Protein AF-A0A2K3L419-F1 (afdb_monomer)

InterPro domains:
  IPR000594 THIF-type NAD/FAD binding fold [PF00899] (30-152)
  IPR035985 Ubiquitin-activating enzyme-like [SSF69572] (26-151)
  IPR045886 ThiF/MoeB/HesA family [PTHR43267] (14-151)

Secondary structure (DSSP, 8-state):
-----------GGGHHHHHTTSHHHHHHHHHHHHHH-HHHHHHHHH-EEEEE--SHHHHHHHHHHHHTT-SEEEEE--PBP-GGGTTT-SS--GGGTTSBHHHHHHHHHHHH-TTSEEEEE-S--STTTHHHHHTT--SEEEE----STT---TT--TTT---TTT--------

Sequence (174 aa):
GFEGCTIAGKSDKVVSDDLLKDEIVSEQLTRNIQFFGFESQQKVSASYVVVIGLGGVGSHAATMLLRSGIGKLLLVDFDQVSLSSLNRHAVATRADVGISKAQCLKEHFLSIFPECQIDAKVMLYDSSTEEEILSGHPDFVLDCIDNIDTKDLDHADNSVLRTMADFSVTIPCR

Structure (mmCIF, N/CA/C/O backbone):
data_AF-A0A2K3L419-F1
#
_entry.id   AF-A0A2K3L419-F1
#
loop_
_atom_site.group_PDB
_atom_site.id
_atom_site.type_symbol
_atom_site.label_atom_id
_atom_site.label_alt_id
_atom_site.label_comp_id
_atom_site.label_asym_id
_atom_site.label_entity_id
_atom_site.label_seq_id
_atom_site.pdbx_PDB_ins_code
_atom_site.Cartn_x
_atom_site.Cartn_y
_atom_site.Cartn_z
_atom_site.occupancy
_atom_site.B_iso_or_equiv
_atom_site.auth_seq_id
_atom_site.auth_comp_id
_atom_site.auth_asym_id
_atom_site.auth_atom_id
_atom_site.pdbx_PDB_model_num
ATOM 1 N N . GLY A 1 1 ? -40.184 11.329 -18.307 1.00 34.16 1 GLY A N 1
ATOM 2 C CA . GLY A 1 1 ? -39.721 10.099 -17.646 1.00 34.16 1 GLY A CA 1
ATOM 3 C C . GLY A 1 1 ? -38.215 10.119 -17.647 1.00 34.16 1 GLY A C 1
ATOM 4 O O . GLY A 1 1 ? -37.663 10.455 -18.686 1.00 34.16 1 GLY A O 1
ATOM 5 N N . PHE A 1 2 ? -37.626 9.783 -16.499 1.00 28.66 2 PHE A N 1
ATOM 6 C CA . PHE A 1 2 ? -36.215 9.908 -16.101 1.00 28.66 2 PHE A CA 1
ATOM 7 C C . PHE A 1 2 ? -35.838 11.261 -15.494 1.00 28.66 2 PHE A C 1
ATOM 9 O O . PHE A 1 2 ? -35.219 12.124 -16.108 1.00 28.66 2 PHE A O 1
ATOM 16 N N . GLU A 1 3 ? -36.273 11.400 -14.240 1.00 28.47 3 GLU A N 1
ATOM 17 C CA . GLU A 1 3 ? -35.651 12.252 -13.232 1.00 28.47 3 GLU A CA 1
ATOM 18 C C . GLU A 1 3 ? -34.230 11.758 -12.938 1.00 28.47 3 GLU A C 1
ATOM 20 O O . GLU A 1 3 ? -33.955 10.555 -12.931 1.00 28.47 3 GLU A O 1
ATOM 25 N N . GLY A 1 4 ? -33.331 12.716 -12.730 1.00 33.66 4 GLY A N 1
ATOM 26 C CA . GLY A 1 4 ? -31.932 12.478 -12.427 1.00 33.66 4 GLY A CA 1
ATOM 27 C C . GLY A 1 4 ? -31.710 11.880 -11.040 1.00 33.66 4 GLY A C 1
ATOM 28 O O . GLY A 1 4 ? -32.438 12.149 -10.088 1.00 33.66 4 GLY A O 1
ATOM 29 N N . CYS A 1 5 ? -30.629 11.117 -10.925 1.00 27.27 5 CYS A N 1
ATOM 30 C CA . CYS A 1 5 ? -30.011 10.796 -9.650 1.00 27.27 5 CYS A CA 1
ATOM 31 C C . CYS A 1 5 ? -28.536 11.188 -9.746 1.00 27.27 5 CYS A C 1
ATOM 33 O O . CYS A 1 5 ? -27.680 10.405 -10.148 1.00 27.27 5 CYS A O 1
ATOM 35 N N . THR A 1 6 ? -28.257 12.452 -9.437 1.00 29.28 6 THR A N 1
ATOM 36 C CA . THR A 1 6 ? -26.902 12.915 -9.151 1.00 29.28 6 THR A CA 1
ATOM 37 C C . THR A 1 6 ? -26.571 12.417 -7.749 1.00 29.28 6 THR A C 1
ATOM 39 O O . THR A 1 6 ? -27.102 12.937 -6.767 1.00 29.28 6 THR A O 1
ATOM 42 N N . ILE A 1 7 ? -25.741 11.381 -7.639 1.00 34.81 7 ILE A N 1
ATOM 43 C CA . ILE A 1 7 ? -25.208 10.957 -6.343 1.00 34.81 7 ILE A CA 1
ATOM 44 C C . ILE A 1 7 ? -24.170 12.003 -5.937 1.00 34.81 7 ILE A C 1
ATOM 46 O O . ILE A 1 7 ? -23.048 12.026 -6.435 1.00 34.81 7 ILE A O 1
ATOM 50 N N . ALA A 1 8 ? -24.598 12.923 -5.076 1.00 32.53 8 ALA A N 1
ATOM 51 C CA . ALA A 1 8 ? -23.731 13.874 -4.406 1.00 32.53 8 ALA A CA 1
ATOM 52 C C . ALA A 1 8 ? -22.721 13.116 -3.529 1.00 32.53 8 ALA A C 1
ATOM 54 O O . ALA A 1 8 ? -23.108 12.250 -2.740 1.00 32.53 8 ALA A O 1
ATOM 55 N N . GLY A 1 9 ? -21.438 13.460 -3.674 1.00 32.78 9 GLY A N 1
ATOM 56 C CA . GLY A 1 9 ? -20.345 12.945 -2.856 1.00 32.78 9 GLY A CA 1
ATOM 57 C C . GLY A 1 9 ? -20.627 13.161 -1.371 1.00 32.78 9 GLY A C 1
ATOM 58 O O . GLY A 1 9 ? -20.722 14.294 -0.898 1.00 32.78 9 GLY A O 1
ATOM 59 N N . LYS A 1 10 ? -20.793 12.057 -0.642 1.00 31.45 10 LYS A N 1
ATOM 60 C CA . LYS A 1 10 ? -20.814 12.047 0.820 1.00 31.45 10 LYS A CA 1
ATOM 61 C C . LYS A 1 10 ? -19.371 12.041 1.309 1.00 31.45 10 LYS A C 1
ATOM 63 O O . LYS A 1 10 ? -18.569 11.253 0.835 1.00 31.45 10 LYS A O 1
ATOM 68 N N . SER A 1 11 ? -19.064 12.932 2.244 1.00 35.78 11 SER A N 1
ATOM 69 C CA . SER A 1 11 ? -17.729 13.131 2.801 1.00 35.78 11 SER A CA 1
ATOM 70 C C . SER A 1 11 ? -17.166 11.862 3.453 1.00 35.78 11 SER A C 1
ATOM 72 O O . SER A 1 11 ? -17.754 11.358 4.412 1.00 35.78 11 SER A O 1
ATOM 74 N N . ASP A 1 12 ? -15.983 11.440 3.008 1.00 47.72 12 ASP A N 1
ATOM 75 C CA . ASP A 1 12 ? -15.235 10.232 3.409 1.00 47.72 12 ASP A CA 1
ATOM 76 C C . ASP A 1 12 ? -14.832 10.147 4.900 1.00 47.72 12 ASP A C 1
ATOM 78 O O . ASP A 1 12 ? -14.248 9.164 5.345 1.00 47.72 12 ASP A O 1
ATOM 82 N N . LYS A 1 13 ? -15.156 11.151 5.723 1.00 42.94 13 LYS A N 1
ATOM 83 C CA . LYS A 1 13 ? -14.697 11.242 7.122 1.00 42.94 13 LYS A CA 1
ATOM 84 C C . LYS A 1 13 ? -15.524 10.457 8.147 1.00 42.94 13 LYS A C 1
ATOM 86 O O . LYS A 1 13 ? -15.106 10.366 9.294 1.00 42.94 13 LYS A O 1
ATOM 91 N N . VAL A 1 14 ? -16.682 9.910 7.773 1.00 43.03 14 VAL A N 1
ATOM 92 C CA . VAL A 1 14 ? -17.573 9.191 8.715 1.00 43.03 14 VAL A CA 1
ATOM 93 C C . VAL A 1 14 ? -17.193 7.708 8.859 1.00 43.03 14 VAL A C 1
ATOM 95 O O . VAL A 1 14 ? -17.599 7.059 9.814 1.00 43.03 14 VAL A O 1
ATOM 98 N N . VAL A 1 15 ? -16.366 7.175 7.956 1.00 54.81 15 VAL A N 1
ATOM 99 C CA . VAL A 1 15 ? -16.056 5.736 7.883 1.00 54.81 15 VAL A CA 1
ATOM 100 C C . VAL A 1 15 ? -15.142 5.256 9.027 1.00 54.81 15 VAL A C 1
ATOM 102 O O . VAL A 1 15 ? -15.208 4.092 9.410 1.00 54.81 15 VAL A O 1
ATOM 105 N N . SER A 1 16 ? -14.319 6.127 9.625 1.00 61.41 16 SER A N 1
ATOM 106 C CA . SER A 1 16 ? -13.246 5.698 10.539 1.00 61.41 16 SER A CA 1
ATOM 107 C C . SER A 1 16 ? -13.700 5.296 11.948 1.00 61.41 16 SER A C 1
ATOM 109 O O . SER A 1 16 ? -13.082 4.416 12.545 1.00 61.41 16 SER A O 1
ATOM 111 N N . ASP A 1 17 ? -14.754 5.911 12.498 1.00 63.03 17 ASP A N 1
ATOM 112 C CA . ASP A 1 17 ? -15.193 5.617 13.874 1.00 63.03 17 ASP A CA 1
ATOM 113 C C . ASP A 1 17 ? -15.986 4.308 13.971 1.00 63.03 17 ASP A C 1
ATOM 115 O O . ASP A 1 17 ? -15.852 3.569 14.943 1.00 63.03 17 ASP A O 1
ATOM 119 N N . ASP A 1 18 ? -16.781 3.987 12.950 1.00 78.94 18 ASP A N 1
ATOM 120 C CA . ASP A 1 18 ? -17.514 2.719 12.907 1.00 78.94 18 ASP A CA 1
ATOM 121 C C . ASP A 1 18 ? -16.593 1.537 12.574 1.00 78.94 18 ASP A C 1
ATOM 123 O O . ASP A 1 18 ? -16.818 0.436 13.071 1.00 78.94 18 ASP A O 1
ATOM 127 N N . LEU A 1 19 ? -15.506 1.769 11.828 1.00 86.31 19 LEU A N 1
ATOM 128 C CA . LEU A 1 19 ? -14.533 0.733 11.479 1.00 86.31 19 LEU A CA 1
ATOM 129 C C . LEU A 1 19 ? -13.816 0.149 12.707 1.00 86.31 19 LEU A C 1
ATOM 131 O O . LEU A 1 19 ? -13.713 -1.064 12.840 1.00 86.31 19 LEU A O 1
ATOM 135 N N . LEU A 1 20 ? -13.337 0.988 13.632 1.00 87.88 20 LEU A N 1
ATOM 136 C CA . LEU A 1 20 ? -12.604 0.509 14.818 1.00 87.88 20 LEU A CA 1
ATOM 137 C C . LEU A 1 20 ? -13.504 -0.128 15.889 1.00 87.88 20 LEU A C 1
ATOM 139 O O . LEU A 1 20 ? -12.995 -0.684 16.867 1.00 87.88 20 LEU A O 1
ATOM 143 N N . LYS A 1 21 ? -14.828 -0.029 15.721 1.00 88.06 21 LYS A N 1
ATOM 144 C CA . LYS A 1 21 ? -15.822 -0.716 16.554 1.00 88.06 21 LYS A CA 1
ATOM 145 C C . LYS A 1 21 ? -16.158 -2.112 16.031 1.00 88.06 21 LYS A C 1
ATOM 147 O O . LYS A 1 21 ? -16.774 -2.872 16.773 1.00 88.06 21 LYS A O 1
ATOM 152 N N . ASP A 1 22 ? -15.773 -2.449 14.799 1.00 94.44 22 ASP A N 1
ATOM 153 C CA . ASP A 1 22 ? -15.875 -3.817 14.297 1.00 94.44 22 ASP A CA 1
ATOM 154 C C . ASP A 1 22 ? -14.981 -4.751 15.127 1.00 94.44 22 ASP A C 1
ATOM 156 O O . ASP A 1 22 ? -13.817 -4.444 15.387 1.00 94.44 22 ASP A O 1
ATOM 160 N N . GLU A 1 23 ? -15.526 -5.888 15.565 1.00 94.50 23 GLU A N 1
ATOM 161 C CA . GLU A 1 23 ? -14.830 -6.799 16.481 1.00 94.50 23 GLU A CA 1
ATOM 162 C C . GLU A 1 23 ? -13.554 -7.389 15.864 1.00 94.50 23 GLU A C 1
ATOM 164 O O . GLU A 1 23 ? -12.545 -7.525 16.558 1.00 94.50 23 GLU A O 1
ATOM 169 N N . ILE A 1 24 ? -13.568 -7.706 14.564 1.00 95.75 24 ILE A N 1
ATOM 170 C CA . ILE A 1 24 ? -12.424 -8.312 13.873 1.00 95.75 24 ILE A CA 1
ATOM 171 C C . ILE A 1 24 ? -11.322 -7.270 13.706 1.00 95.75 24 ILE A C 1
ATOM 173 O O . ILE A 1 24 ? -10.168 -7.528 14.057 1.00 95.75 24 ILE A O 1
ATOM 177 N N . VAL A 1 25 ? -11.676 -6.080 13.218 1.00 95.94 25 VAL A N 1
ATOM 178 C CA . VAL A 1 25 ? -10.715 -4.989 13.009 1.00 95.94 25 VAL A CA 1
ATOM 179 C C . VAL A 1 25 ? -10.112 -4.5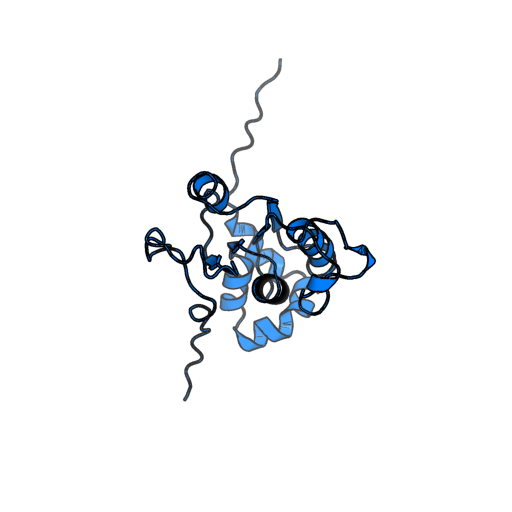31 14.336 1.00 95.94 25 VAL A C 1
ATOM 181 O O . VAL A 1 25 ? -8.897 -4.336 14.435 1.00 95.94 25 VAL A O 1
ATOM 184 N N . SER A 1 26 ? -10.943 -4.390 15.373 1.00 93.81 26 SER A N 1
ATOM 185 C CA . SER A 1 26 ? -10.498 -3.980 16.705 1.00 93.81 26 SER A CA 1
ATOM 186 C C . SER A 1 26 ? -9.509 -4.986 17.299 1.00 93.81 26 SER A C 1
ATOM 188 O O . SER A 1 26 ? -8.441 -4.592 17.777 1.00 93.81 26 SER A O 1
ATOM 190 N N . GLU A 1 27 ? -9.789 -6.290 17.193 1.00 97.25 27 GLU A N 1
ATOM 191 C CA . GLU A 1 27 ? -8.867 -7.340 17.642 1.00 97.25 27 GLU A CA 1
ATOM 192 C C . GLU A 1 27 ? -7.560 -7.323 16.828 1.00 97.25 27 GLU A C 1
ATOM 194 O O . GLU A 1 27 ? -6.467 -7.286 17.401 1.00 97.25 27 GLU A O 1
ATOM 199 N N . GLN A 1 28 ? -7.644 -7.251 15.492 1.00 97.38 28 GLN A N 1
ATOM 200 C CA . GLN A 1 28 ? -6.474 -7.209 14.606 1.00 97.38 28 GLN A CA 1
ATOM 201 C C . GLN A 1 28 ? -5.537 -6.030 14.922 1.00 97.38 28 GLN A C 1
ATOM 203 O O . GLN A 1 28 ? -4.312 -6.183 14.873 1.00 97.38 28 GLN A O 1
ATOM 208 N N . LEU A 1 29 ? -6.089 -4.865 15.278 1.00 96.38 29 LEU A N 1
ATOM 209 C CA . LEU A 1 29 ? -5.336 -3.639 15.563 1.00 96.38 29 LEU A CA 1
ATOM 210 C C . LEU A 1 29 ? -5.116 -3.376 17.061 1.00 96.38 29 LEU A C 1
ATOM 212 O O . LEU A 1 29 ? -4.547 -2.342 17.419 1.00 96.38 29 LEU A O 1
ATOM 216 N N . THR A 1 30 ? -5.489 -4.302 17.950 1.00 96.38 30 THR A N 1
ATOM 217 C CA . THR A 1 30 ? -5.467 -4.089 19.410 1.00 96.38 30 THR A CA 1
ATOM 218 C C . THR A 1 30 ? -4.108 -3.613 19.924 1.00 96.38 30 THR A C 1
ATOM 220 O O . THR A 1 30 ? -4.039 -2.692 20.737 1.00 96.38 30 THR A O 1
ATOM 223 N N . ARG A 1 31 ? -2.998 -4.172 19.422 1.00 96.44 31 ARG A N 1
ATOM 224 C CA . ARG A 1 31 ? -1.649 -3.748 19.846 1.00 96.44 31 ARG A CA 1
ATOM 225 C C . ARG A 1 31 ? -1.298 -2.333 19.387 1.00 96.44 31 ARG A C 1
ATOM 227 O O . ARG A 1 31 ? -0.628 -1.614 20.125 1.00 96.44 31 ARG A O 1
ATOM 234 N N . ASN A 1 32 ? -1.768 -1.923 18.211 1.00 92.88 32 ASN A N 1
ATOM 235 C CA . ASN A 1 32 ? -1.568 -0.563 17.715 1.00 92.88 32 ASN A CA 1
ATOM 236 C C . ASN A 1 32 ? -2.380 0.422 18.563 1.00 92.88 32 ASN A C 1
ATOM 238 O O . ASN A 1 32 ? -1.844 1.430 19.014 1.00 92.88 32 ASN A O 1
ATOM 242 N N . ILE A 1 33 ? -3.636 0.079 18.873 1.00 93.25 33 ILE A N 1
ATOM 243 C CA . ILE A 1 33 ? -4.519 0.876 19.738 1.00 93.25 33 ILE A CA 1
ATOM 244 C C . ILE A 1 33 ? -3.920 1.030 21.141 1.00 93.25 33 ILE A C 1
ATOM 246 O O . ILE A 1 33 ? -3.920 2.130 21.687 1.00 93.25 33 ILE A O 1
ATOM 250 N N . GLN A 1 34 ? -3.372 -0.041 21.722 1.00 94.25 34 GLN A N 1
ATOM 251 C CA . GLN A 1 34 ? -2.713 0.006 23.033 1.00 94.25 34 GLN A CA 1
ATOM 252 C C . GLN A 1 34 ? -1.466 0.898 23.042 1.00 94.25 34 GLN A C 1
ATOM 254 O O . GLN A 1 34 ? -1.171 1.519 24.061 1.00 94.25 34 GLN A O 1
ATOM 259 N N . PHE A 1 35 ? -0.738 0.962 21.926 1.00 93.50 35 PHE A N 1
ATOM 260 C CA . PHE A 1 35 ? 0.483 1.753 21.810 1.00 93.50 35 PHE A CA 1
ATOM 261 C C . PHE A 1 35 ? 0.207 3.231 21.488 1.00 93.50 35 PHE A C 1
ATOM 263 O O . PHE A 1 35 ? 0.763 4.112 22.140 1.00 93.50 35 PHE A O 1
ATOM 270 N N . PHE A 1 36 ? -0.662 3.521 20.516 1.00 86.75 36 PHE A N 1
ATOM 271 C CA . PHE A 1 36 ? -0.970 4.888 20.078 1.00 86.75 36 PHE A CA 1
ATOM 272 C C . PHE A 1 36 ? -2.084 5.570 20.886 1.00 86.75 36 PHE A C 1
ATOM 274 O O . PHE A 1 36 ? -2.166 6.801 20.914 1.00 86.75 36 PHE A O 1
ATOM 281 N N . GLY A 1 37 ? -2.969 4.784 21.501 1.00 91.62 37 GLY A N 1
ATOM 282 C CA . GLY A 1 37 ? -4.279 5.225 21.971 1.00 91.62 37 GLY A CA 1
ATOM 283 C C . GLY A 1 37 ? -5.338 5.203 20.859 1.00 91.62 37 GLY A C 1
ATOM 284 O O . GLY A 1 37 ? -5.031 5.331 19.672 1.00 91.62 37 GLY A O 1
ATOM 285 N N . PHE A 1 38 ? -6.609 5.068 21.252 1.00 90.81 38 PHE A N 1
ATOM 286 C CA . PHE A 1 38 ? -7.740 4.932 20.323 1.00 90.81 38 PHE A CA 1
ATOM 287 C C . PHE A 1 38 ? -7.890 6.132 19.374 1.00 90.81 38 PHE A C 1
ATOM 289 O O . PHE A 1 38 ? -7.985 5.948 18.165 1.00 90.81 38 PHE A O 1
ATOM 296 N N . GLU A 1 39 ? -7.817 7.364 19.891 1.00 90.50 39 GLU A N 1
ATOM 297 C CA . GLU A 1 39 ? -7.926 8.583 19.070 1.00 90.50 39 GLU A CA 1
ATOM 298 C C . GLU A 1 39 ? -6.812 8.692 18.016 1.00 90.50 39 GLU A C 1
ATOM 300 O O . GLU A 1 39 ? -7.029 9.157 16.897 1.00 90.50 39 GLU A O 1
ATOM 305 N N . SER A 1 40 ? -5.597 8.262 18.359 1.00 90.94 40 SER A N 1
ATOM 306 C CA . SER A 1 40 ? -4.475 8.245 17.421 1.00 90.94 40 SER A CA 1
ATOM 307 C C . SER A 1 40 ? -4.667 7.165 16.357 1.00 90.94 40 SER A C 1
ATOM 309 O O . SER A 1 40 ? -4.423 7.426 15.181 1.00 90.94 40 SER A O 1
ATOM 311 N N . GLN A 1 41 ? -5.170 5.983 16.735 1.00 93.00 41 GLN A N 1
ATOM 312 C CA . GLN A 1 41 ? -5.511 4.937 15.770 1.00 93.00 41 GLN A CA 1
ATOM 313 C C . GLN A 1 41 ? -6.624 5.387 14.815 1.00 93.00 41 GLN A C 1
ATOM 315 O O . GLN A 1 41 ? -6.553 5.086 13.625 1.00 93.00 41 GLN A O 1
ATOM 320 N N . GLN A 1 42 ? -7.618 6.148 15.284 1.00 92.44 42 GLN A N 1
ATOM 321 C CA . GLN A 1 42 ? -8.644 6.732 14.410 1.00 92.44 42 GLN A CA 1
ATOM 322 C C . GLN A 1 42 ? -8.029 7.644 13.343 1.00 92.44 42 GLN A C 1
ATOM 324 O O . GLN A 1 42 ? -8.440 7.590 12.186 1.00 92.44 42 GLN A O 1
ATOM 329 N N . LYS A 1 43 ? -7.018 8.450 13.699 1.00 90.31 43 LYS A N 1
ATOM 330 C CA . LYS A 1 43 ? -6.302 9.300 12.731 1.00 90.31 43 LYS A CA 1
ATOM 331 C C . LYS A 1 43 ? -5.554 8.465 11.696 1.00 90.31 43 LYS A C 1
ATOM 333 O O . LYS A 1 43 ? -5.675 8.746 10.508 1.00 90.31 43 LYS A O 1
ATOM 338 N N . VAL A 1 44 ? -4.841 7.420 12.127 1.00 93.25 44 VAL A N 1
ATOM 339 C CA . VAL A 1 44 ? -4.169 6.475 11.214 1.00 93.25 44 VAL A CA 1
ATOM 340 C C . VAL A 1 44 ? -5.185 5.834 10.265 1.00 93.25 44 VAL A C 1
ATOM 342 O O . VAL A 1 44 ? -4.996 5.850 9.052 1.00 93.25 44 VAL A O 1
ATOM 345 N N . SER A 1 45 ? -6.312 5.369 10.802 1.00 94.62 45 SER A N 1
ATOM 346 C CA . SER A 1 45 ? -7.372 4.702 10.033 1.00 94.62 45 SER A CA 1
ATOM 347 C C . SER A 1 45 ? -8.133 5.645 9.101 1.00 94.62 45 SER A C 1
ATOM 349 O O . SER A 1 45 ? -8.777 5.190 8.165 1.00 94.62 45 SER A O 1
ATOM 351 N N . ALA A 1 46 ? -8.048 6.958 9.320 1.00 92.69 46 ALA A N 1
ATOM 352 C CA . ALA A 1 46 ? -8.601 7.974 8.429 1.00 92.69 46 ALA A CA 1
ATOM 353 C C . ALA A 1 46 ? -7.585 8.519 7.408 1.00 92.69 46 ALA A C 1
ATOM 355 O O . ALA A 1 46 ? -7.971 9.319 6.560 1.00 92.69 46 ALA A O 1
ATOM 356 N N . SER A 1 47 ? -6.307 8.134 7.501 1.00 92.69 47 SER A N 1
ATOM 357 C CA . SER A 1 47 ? -5.247 8.697 6.660 1.00 92.69 47 SER A CA 1
ATOM 358 C C . SER A 1 47 ? -5.240 8.099 5.251 1.00 92.69 47 SER A C 1
ATOM 360 O O . SER A 1 47 ? -5.455 6.895 5.068 1.00 92.69 47 SER A O 1
ATOM 362 N N . TYR A 1 48 ? -4.914 8.940 4.270 1.00 95.12 48 TYR A N 1
ATOM 363 C CA . TYR A 1 48 ? -4.629 8.568 2.889 1.00 95.12 48 TYR A CA 1
ATOM 364 C C . TYR A 1 48 ? -3.149 8.783 2.564 1.00 95.12 48 TYR A C 1
ATOM 366 O O . TYR A 1 48 ? -2.630 9.894 2.680 1.00 95.12 48 TYR A O 1
ATOM 374 N N . VAL A 1 49 ? -2.471 7.720 2.125 1.00 96.19 49 VAL A N 1
ATOM 375 C CA . VAL A 1 49 ? -1.044 7.761 1.792 1.00 96.19 49 VAL A CA 1
ATOM 376 C C . VAL A 1 49 ? -0.772 7.256 0.382 1.00 96.19 49 VAL A C 1
ATOM 378 O O . VAL A 1 49 ? -1.285 6.219 -0.036 1.00 96.19 49 VAL A O 1
ATOM 381 N N . VAL A 1 50 ? 0.084 7.978 -0.339 1.00 97.19 50 VAL A N 1
ATOM 382 C CA . VAL A 1 50 ? 0.644 7.545 -1.626 1.00 97.19 50 VAL A CA 1
ATOM 383 C C . VAL A 1 50 ? 2.044 6.994 -1.391 1.00 97.19 50 VAL A C 1
ATOM 385 O O . VAL A 1 50 ? 2.852 7.634 -0.722 1.00 97.19 50 VAL A O 1
ATOM 388 N N . VAL A 1 51 ? 2.354 5.828 -1.953 1.00 96.81 51 VAL A N 1
ATOM 389 C CA . VAL A 1 51 ? 3.706 5.255 -1.952 1.00 96.81 51 VAL A CA 1
ATOM 390 C C . VAL A 1 51 ? 4.187 5.138 -3.392 1.00 96.81 51 VAL A C 1
ATOM 392 O O . VAL A 1 51 ? 3.571 4.436 -4.196 1.00 96.81 51 VAL A O 1
ATOM 395 N N . ILE A 1 52 ? 5.283 5.828 -3.704 1.00 95.50 52 ILE A N 1
ATOM 396 C CA . ILE A 1 52 ? 5.869 5.906 -5.042 1.00 95.50 52 ILE A CA 1
ATOM 397 C C . ILE A 1 52 ? 7.157 5.088 -5.063 1.00 95.50 52 ILE A C 1
ATOM 399 O O . ILE A 1 52 ? 8.058 5.324 -4.266 1.00 95.50 52 ILE A O 1
ATOM 403 N N . GLY A 1 53 ? 7.249 4.128 -5.979 1.00 95.38 53 GLY A N 1
ATOM 404 C CA . GLY A 1 53 ? 8.331 3.151 -6.022 1.00 95.38 53 GLY A CA 1
ATOM 405 C C . GLY A 1 53 ? 8.081 2.018 -5.031 1.00 95.38 53 GLY A C 1
ATOM 406 O O . GLY A 1 53 ? 8.121 2.185 -3.820 1.00 95.38 53 GLY A O 1
ATOM 407 N N . LEU A 1 54 ? 7.852 0.815 -5.539 1.00 97.56 54 LEU A N 1
ATOM 408 C CA . LEU A 1 54 ? 7.459 -0.378 -4.786 1.00 97.56 54 LEU A CA 1
ATOM 409 C C . LEU A 1 54 ? 8.541 -1.459 -4.892 1.00 97.56 54 LEU A C 1
ATOM 411 O O . LEU A 1 54 ? 8.275 -2.657 -4.933 1.00 97.56 54 LEU A O 1
ATOM 415 N N . GLY A 1 55 ? 9.802 -1.023 -4.920 1.00 94.25 55 GLY A N 1
ATOM 416 C CA . GLY A 1 55 ? 10.981 -1.876 -4.802 1.00 94.25 55 GLY A CA 1
ATOM 417 C C . GLY A 1 55 ? 11.200 -2.384 -3.373 1.00 94.25 55 GLY A C 1
ATOM 418 O O . GLY A 1 55 ? 10.260 -2.641 -2.626 1.00 94.25 55 GLY A O 1
ATOM 419 N N . GLY A 1 56 ? 12.461 -2.530 -2.960 1.00 93.44 56 GLY A N 1
ATOM 420 C CA . GLY A 1 56 ? 12.786 -3.068 -1.633 1.00 93.44 56 GLY A CA 1
ATOM 421 C C . GLY A 1 56 ? 12.242 -2.222 -0.478 1.00 93.44 56 GLY A C 1
ATOM 422 O O . GLY A 1 56 ? 11.652 -2.767 0.449 1.00 93.44 56 GLY A O 1
ATOM 423 N N . VAL A 1 57 ? 12.387 -0.897 -0.556 1.00 94.44 57 VAL A N 1
ATOM 424 C CA . VAL A 1 57 ? 11.946 0.025 0.503 1.00 94.44 57 VAL A CA 1
ATOM 425 C C . VAL A 1 57 ? 10.432 0.215 0.473 1.00 94.44 57 VAL A C 1
ATOM 427 O O . VAL A 1 57 ? 9.756 -0.105 1.449 1.00 94.44 57 VAL A O 1
ATOM 430 N N . GLY A 1 58 ? 9.884 0.678 -0.654 1.00 96.12 58 GLY A N 1
ATOM 431 C CA . GLY A 1 58 ? 8.471 1.045 -0.720 1.00 96.12 58 GLY A CA 1
ATOM 432 C C . GLY A 1 58 ? 7.511 -0.125 -0.536 1.00 96.12 58 GLY A C 1
ATOM 433 O O . GLY A 1 58 ? 6.487 0.044 0.119 1.00 96.12 58 GLY A O 1
ATOM 434 N N . SER A 1 59 ? 7.856 -1.339 -0.991 1.00 98.12 59 SER A N 1
ATOM 435 C CA . SER A 1 59 ? 7.013 -2.518 -0.724 1.00 98.12 59 SER A CA 1
ATOM 436 C C . SER A 1 59 ? 6.919 -2.834 0.774 1.00 98.12 59 SER A C 1
ATOM 438 O O . SER A 1 59 ? 5.833 -3.138 1.273 1.00 98.12 59 SER A O 1
ATOM 440 N N . HIS A 1 60 ? 8.020 -2.707 1.521 1.00 98.31 60 HIS A N 1
ATOM 441 C CA . HIS A 1 60 ? 8.021 -2.899 2.972 1.00 98.31 60 HIS A CA 1
ATOM 442 C C . HIS A 1 60 ? 7.299 -1.760 3.691 1.00 98.31 60 HIS A C 1
ATOM 444 O O . HIS A 1 60 ? 6.478 -2.029 4.568 1.00 98.31 60 HIS A O 1
ATOM 450 N N . ALA A 1 61 ? 7.550 -0.509 3.297 1.00 97.38 61 ALA A N 1
ATOM 451 C CA . ALA A 1 61 ? 6.884 0.657 3.869 1.00 97.38 61 ALA A CA 1
ATOM 452 C C . ALA A 1 61 ? 5.360 0.572 3.694 1.00 97.38 61 ALA A C 1
ATOM 454 O O . ALA A 1 61 ? 4.627 0.652 4.678 1.00 97.38 61 ALA A O 1
ATOM 455 N N . ALA A 1 62 ? 4.886 0.297 2.476 1.00 98.19 62 ALA A N 1
ATOM 456 C CA . ALA A 1 62 ? 3.467 0.114 2.180 1.00 98.19 62 ALA A CA 1
ATOM 457 C C . ALA A 1 62 ? 2.853 -1.045 2.986 1.00 98.19 62 ALA A C 1
ATOM 459 O O . ALA A 1 62 ? 1.752 -0.917 3.516 1.00 98.19 62 ALA A O 1
ATOM 460 N N . THR A 1 63 ? 3.586 -2.156 3.145 1.00 98.50 63 THR A N 1
ATOM 461 C CA . THR A 1 63 ? 3.117 -3.310 3.934 1.00 98.50 63 THR A CA 1
ATOM 462 C C . THR A 1 63 ? 2.963 -2.947 5.410 1.00 98.50 63 THR A C 1
ATOM 464 O O . THR A 1 63 ? 2.007 -3.377 6.056 1.00 98.50 63 THR A O 1
ATOM 467 N N . MET A 1 64 ? 3.892 -2.164 5.964 1.00 97.94 64 MET A N 1
ATOM 468 C CA . MET A 1 64 ? 3.801 -1.711 7.352 1.00 97.94 64 MET A CA 1
ATOM 469 C C . MET A 1 64 ? 2.672 -0.698 7.539 1.00 97.94 64 MET A C 1
ATOM 471 O O . MET A 1 64 ? 1.911 -0.853 8.485 1.00 97.94 64 MET A O 1
ATOM 475 N N . LEU A 1 65 ? 2.492 0.253 6.614 1.00 97.62 65 LEU A N 1
ATOM 476 C CA . LEU A 1 65 ? 1.363 1.193 6.638 1.00 97.62 65 LEU A CA 1
ATOM 477 C C . LEU A 1 65 ? 0.015 0.462 6.631 1.00 97.62 65 LEU A C 1
ATOM 479 O O . LEU A 1 65 ? -0.843 0.748 7.465 1.00 97.62 65 LEU A O 1
ATOM 483 N N . LEU A 1 66 ? -0.146 -0.537 5.756 1.00 98.38 66 LEU A N 1
ATOM 484 C CA . LEU A 1 66 ? -1.338 -1.384 5.736 1.00 98.38 66 LEU A CA 1
ATOM 485 C C . LEU A 1 66 ? -1.567 -2.059 7.095 1.00 98.38 66 LEU A C 1
ATOM 487 O O . LEU A 1 66 ? -2.655 -1.985 7.656 1.00 98.38 66 LEU A O 1
ATOM 491 N N . ARG A 1 67 ? -0.528 -2.694 7.654 1.00 97.50 67 ARG A N 1
ATOM 492 C CA . ARG A 1 67 ? -0.604 -3.400 8.947 1.00 97.50 67 ARG A CA 1
ATOM 493 C C . ARG A 1 67 ? -0.774 -2.466 10.146 1.00 97.50 67 ARG A C 1
ATOM 495 O O . ARG A 1 67 ? -1.188 -2.918 11.212 1.00 97.50 67 ARG A O 1
ATOM 502 N N . SER A 1 68 ? -0.484 -1.179 9.987 1.00 96.38 68 SER A N 1
ATOM 503 C CA . SER A 1 68 ? -0.815 -0.144 10.967 1.00 96.38 68 SER A CA 1
ATOM 504 C C . SER A 1 68 ? -2.300 0.237 10.953 1.00 96.38 68 SER A C 1
ATOM 506 O O . SER A 1 68 ? -2.742 0.936 11.863 1.00 96.38 68 SER A O 1
ATOM 508 N N . GLY A 1 69 ? -3.075 -0.258 9.983 1.00 95.69 69 GLY A N 1
ATOM 509 C CA . GLY A 1 69 ? -4.506 -0.003 9.857 1.00 95.69 69 GLY A CA 1
ATOM 510 C C . GLY A 1 69 ? -4.809 1.293 9.118 1.00 95.69 69 GLY A C 1
ATOM 511 O O . GLY A 1 69 ? -5.727 2.001 9.510 1.00 95.69 69 GLY A O 1
ATOM 512 N N . ILE A 1 70 ? -4.014 1.651 8.106 1.00 95.81 70 ILE A N 1
ATOM 513 C CA . ILE A 1 70 ? -4.262 2.859 7.317 1.00 95.81 70 ILE A CA 1
ATOM 514 C C . ILE A 1 70 ? -5.539 2.737 6.480 1.00 95.81 70 ILE A C 1
ATOM 516 O O . ILE A 1 70 ? -5.834 1.670 5.941 1.00 95.81 70 ILE A O 1
ATOM 520 N N . GLY A 1 71 ? -6.285 3.834 6.353 1.00 95.50 71 GLY A N 1
ATOM 521 C CA . GLY A 1 71 ? -7.582 3.826 5.674 1.00 95.50 71 GLY A CA 1
ATOM 522 C C . GLY A 1 71 ? -7.478 3.715 4.160 1.00 95.50 71 GLY A C 1
ATOM 523 O O . GLY A 1 71 ? -8.254 2.990 3.540 1.00 95.50 71 GLY A O 1
ATOM 524 N N . LYS A 1 72 ? -6.515 4.421 3.556 1.00 97.94 72 LYS A N 1
ATOM 525 C CA . LYS A 1 72 ? -6.368 4.465 2.101 1.00 97.94 72 LYS A CA 1
ATOM 526 C C . LYS A 1 72 ? -4.910 4.462 1.657 1.00 97.94 72 LYS A C 1
ATOM 528 O O . LYS A 1 72 ? -4.087 5.214 2.180 1.00 97.94 72 LYS A O 1
ATOM 533 N N . LEU A 1 73 ? -4.618 3.658 0.638 1.00 98.25 73 LEU A N 1
ATOM 534 C CA . LEU A 1 73 ? -3.318 3.571 -0.018 1.00 98.25 73 LEU A CA 1
ATOM 535 C C . LEU A 1 73 ? -3.448 3.747 -1.528 1.00 98.25 73 LEU A C 1
ATOM 537 O O . LEU A 1 73 ? -4.284 3.113 -2.170 1.00 98.25 73 LEU A O 1
ATOM 541 N N . LEU A 1 74 ? -2.552 4.547 -2.098 1.00 98.44 74 LEU A N 1
ATOM 542 C CA . LEU A 1 74 ? -2.261 4.538 -3.526 1.00 98.44 74 LEU A CA 1
ATOM 543 C C . LEU A 1 74 ? -0.842 4.010 -3.739 1.00 98.44 74 LEU A C 1
ATOM 545 O O . LEU A 1 74 ? 0.130 4.586 -3.257 1.00 98.44 74 LEU A O 1
ATOM 549 N N . LEU A 1 75 ? -0.741 2.905 -4.467 1.00 98.62 75 LEU A N 1
ATOM 550 C CA . LEU A 1 75 ? 0.503 2.219 -4.788 1.00 98.62 75 LEU A CA 1
ATOM 551 C C . LEU A 1 75 ? 0.923 2.584 -6.214 1.00 98.62 75 LEU A C 1
ATOM 553 O O . LEU A 1 75 ? 0.203 2.266 -7.162 1.00 98.62 75 LEU A O 1
ATOM 557 N N . VAL A 1 76 ? 2.073 3.237 -6.377 1.00 97.75 76 VAL A N 1
ATOM 558 C CA . VAL A 1 76 ? 2.563 3.689 -7.687 1.00 97.75 76 VAL A CA 1
ATOM 559 C C . VAL A 1 76 ? 3.910 3.053 -8.001 1.00 97.75 76 VAL A C 1
ATOM 561 O O . VAL A 1 76 ? 4.896 3.298 -7.312 1.00 97.75 76 VAL A O 1
ATOM 564 N N . ASP A 1 77 ? 3.964 2.242 -9.054 1.00 96.25 77 ASP A N 1
ATOM 565 C CA . ASP A 1 77 ? 5.216 1.724 -9.617 1.00 96.25 77 ASP A CA 1
ATOM 566 C C . ASP A 1 77 ? 4.9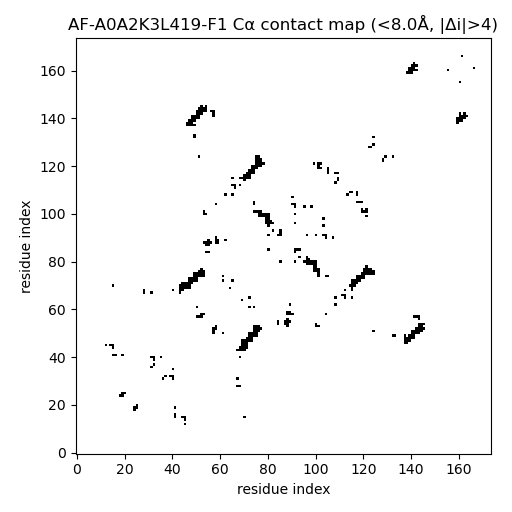82 1.278 -11.065 1.00 96.25 77 ASP A C 1
ATOM 568 O O . ASP A 1 77 ? 3.990 0.607 -11.360 1.00 96.25 77 ASP A O 1
ATOM 572 N N . PHE A 1 78 ? 5.892 1.632 -11.969 1.00 96.12 78 PHE A N 1
ATOM 573 C CA . PHE A 1 78 ? 5.837 1.232 -13.375 1.00 96.12 78 PHE A CA 1
ATOM 574 C C . PHE A 1 78 ? 6.443 -0.157 -13.629 1.00 96.12 78 PHE A C 1
ATOM 576 O O . PHE A 1 78 ? 6.164 -0.769 -14.661 1.00 96.12 78 PHE A O 1
ATOM 583 N N . ASP A 1 79 ? 7.257 -0.666 -12.703 1.00 95.94 79 ASP A N 1
ATOM 584 C CA . ASP A 1 79 ? 7.966 -1.928 -12.848 1.00 95.94 79 ASP A CA 1
ATOM 585 C C . ASP A 1 79 ? 7.075 -3.155 -12.609 1.00 95.94 79 ASP A C 1
ATOM 587 O O . ASP A 1 79 ? 6.080 -3.165 -11.871 1.00 95.94 79 ASP A O 1
ATOM 591 N N . GLN A 1 80 ? 7.542 -4.269 -13.166 1.00 98.06 80 GLN A N 1
ATOM 592 C CA . GLN A 1 80 ? 7.065 -5.609 -12.853 1.00 98.06 80 GLN A CA 1
ATOM 593 C C . GLN A 1 80 ? 7.989 -6.305 -11.850 1.00 98.06 80 GLN A C 1
ATOM 595 O O . GLN A 1 80 ? 9.174 -5.987 -11.714 1.00 98.06 80 GLN A O 1
ATOM 600 N N . VAL A 1 81 ? 7.455 -7.301 -11.152 1.00 98.12 81 VAL A N 1
ATOM 601 C CA . VAL A 1 81 ? 8.236 -8.207 -10.317 1.00 98.12 81 VAL A CA 1
ATOM 602 C C . VAL A 1 81 ? 9.185 -9.001 -11.212 1.00 98.12 81 VAL A C 1
ATOM 604 O O . VAL A 1 81 ? 8.774 -9.713 -12.127 1.00 98.12 81 VAL A O 1
ATOM 607 N N . SER A 1 82 ? 10.477 -8.918 -10.913 1.00 97.44 82 SER A N 1
ATOM 608 C CA . SER A 1 82 ? 11.519 -9.727 -11.545 1.00 97.44 82 SER A CA 1
ATOM 609 C C . SER A 1 82 ? 12.043 -10.797 -10.585 1.00 97.44 82 SER A C 1
ATOM 611 O O . SER A 1 82 ? 11.911 -10.671 -9.367 1.00 97.44 82 SER A O 1
ATOM 613 N N . LEU A 1 83 ? 12.736 -11.819 -11.102 1.00 98.00 83 LEU A N 1
ATOM 614 C CA . LEU A 1 83 ? 13.420 -12.808 -10.252 1.00 98.00 83 LEU A CA 1
ATOM 615 C C . LEU A 1 83 ? 14.404 -12.157 -9.269 1.00 98.00 83 LEU A C 1
ATOM 617 O O . LEU A 1 83 ? 14.508 -12.589 -8.124 1.00 98.00 83 LEU A O 1
ATOM 621 N N . SER A 1 84 ? 15.100 -11.098 -9.695 1.00 94.81 84 SER A N 1
ATOM 622 C CA . SER A 1 84 ? 16.025 -10.356 -8.834 1.00 94.81 84 SER A CA 1
ATOM 623 C C . SER A 1 84 ? 15.316 -9.478 -7.807 1.00 94.81 84 SER A C 1
ATOM 625 O O . SER A 1 84 ? 15.966 -9.040 -6.869 1.00 94.81 84 SER A O 1
ATOM 627 N N . SER A 1 85 ? 14.014 -9.211 -7.950 1.00 94.56 85 SER A N 1
ATOM 628 C CA . SER A 1 85 ? 13.224 -8.477 -6.952 1.00 94.56 85 SER A CA 1
ATOM 629 C C . SER A 1 85 ? 12.905 -9.338 -5.726 1.00 94.56 85 SER A C 1
ATOM 631 O O . SER A 1 85 ? 12.779 -8.809 -4.624 1.00 94.56 85 SER A O 1
ATOM 633 N N . LEU A 1 86 ? 12.830 -10.664 -5.886 1.00 97.44 86 LEU A N 1
ATOM 634 C CA . LEU A 1 86 ? 12.366 -11.600 -4.852 1.00 97.44 86 LEU A CA 1
ATOM 635 C C . LEU A 1 86 ? 13.250 -11.661 -3.597 1.00 97.44 86 LEU A C 1
ATOM 637 O O . LEU A 1 86 ? 12.813 -12.161 -2.568 1.00 97.44 86 LEU A O 1
ATOM 641 N N . ASN A 1 87 ? 14.490 -11.168 -3.654 1.00 97.12 87 ASN A N 1
ATOM 642 C CA . ASN A 1 87 ? 15.369 -11.129 -2.484 1.00 97.12 87 ASN A CA 1
ATOM 643 C C . ASN A 1 87 ? 15.049 -9.982 -1.510 1.00 97.12 87 ASN A C 1
ATOM 645 O O . ASN A 1 87 ? 15.607 -9.961 -0.416 1.00 97.12 87 ASN A O 1
ATOM 649 N N . ARG A 1 88 ? 14.233 -9.003 -1.926 1.00 96.38 88 ARG A N 1
ATOM 650 C CA . ARG A 1 88 ? 13.988 -7.773 -1.156 1.00 96.38 88 ARG A CA 1
ATOM 651 C C . ARG A 1 88 ? 12.579 -7.201 -1.271 1.00 96.38 88 ARG A C 1
ATOM 653 O O . ARG A 1 88 ? 12.272 -6.266 -0.547 1.00 96.38 88 ARG A O 1
ATOM 660 N N . HIS A 1 89 ? 11.751 -7.675 -2.196 1.00 97.75 89 HIS A N 1
ATOM 661 C CA . HIS A 1 89 ? 10.360 -7.240 -2.276 1.00 97.75 89 HIS A CA 1
ATOM 662 C C . HIS A 1 89 ? 9.559 -7.872 -1.134 1.00 97.75 89 HIS A C 1
ATOM 664 O O . HIS A 1 89 ? 9.699 -9.067 -0.885 1.00 97.75 89 HIS A O 1
ATOM 670 N N . ALA A 1 90 ? 8.718 -7.090 -0.456 1.00 97.88 90 ALA A N 1
ATOM 671 C CA . ALA A 1 90 ? 8.107 -7.494 0.812 1.00 97.88 90 ALA A CA 1
ATOM 672 C C . ALA A 1 90 ? 7.225 -8.752 0.726 1.00 97.88 90 ALA A C 1
ATOM 674 O O . ALA A 1 90 ? 7.233 -9.567 1.645 1.00 97.88 90 ALA A O 1
ATOM 675 N N . VAL A 1 91 ? 6.458 -8.902 -0.360 1.00 97.62 91 VAL A N 1
ATOM 676 C CA . VAL A 1 91 ? 5.417 -9.948 -0.465 1.00 97.62 91 VAL A CA 1
ATOM 677 C C . VAL A 1 91 ? 5.496 -10.791 -1.736 1.00 97.62 91 VAL A C 1
ATOM 679 O O . VAL A 1 91 ? 4.761 -11.764 -1.867 1.00 97.62 91 VAL A O 1
ATOM 682 N N . ALA A 1 92 ? 6.363 -10.421 -2.683 1.00 97.94 92 ALA A N 1
ATOM 683 C CA . ALA A 1 92 ? 6.352 -11.054 -4.000 1.00 97.94 92 ALA A CA 1
ATOM 684 C C . ALA A 1 92 ? 6.977 -12.446 -3.936 1.00 97.94 92 ALA A C 1
ATOM 686 O O . ALA A 1 92 ? 7.996 -12.673 -3.282 1.00 97.94 92 ALA A O 1
ATOM 687 N N . THR A 1 93 ? 6.391 -13.368 -4.683 1.00 98.25 93 THR A N 1
ATOM 688 C CA . THR A 1 93 ? 6.807 -14.761 -4.791 1.00 98.25 93 THR A CA 1
ATOM 689 C C . THR A 1 93 ? 7.205 -15.095 -6.229 1.00 98.25 93 THR A C 1
ATOM 691 O O . THR A 1 93 ? 7.099 -14.282 -7.145 1.00 98.25 93 THR A O 1
ATOM 694 N N . ARG A 1 94 ? 7.659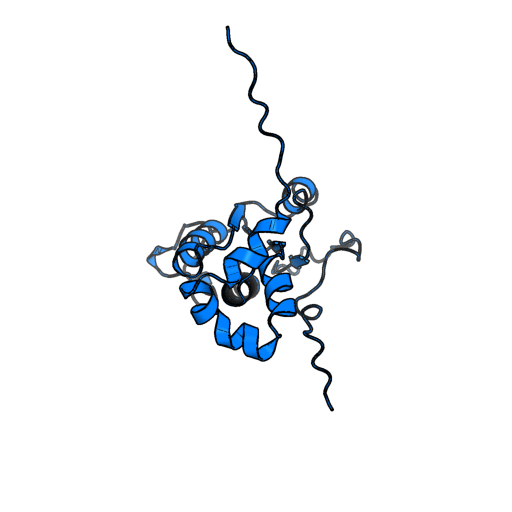 -16.334 -6.466 1.00 98.25 94 ARG A N 1
ATOM 695 C CA . ARG A 1 94 ? 7.960 -16.802 -7.831 1.00 98.25 94 ARG A CA 1
ATOM 696 C C . ARG A 1 94 ? 6.740 -16.783 -8.757 1.00 98.25 94 ARG A C 1
ATOM 698 O O . ARG A 1 94 ? 6.936 -16.692 -9.963 1.00 98.25 94 ARG A O 1
ATOM 705 N N . ALA A 1 95 ? 5.527 -16.891 -8.210 1.00 98.12 95 ALA A N 1
ATOM 706 C CA . ALA A 1 95 ? 4.296 -16.847 -8.996 1.00 98.12 95 ALA A CA 1
ATOM 707 C C . ALA A 1 95 ? 3.993 -15.439 -9.530 1.00 98.12 95 ALA A C 1
ATOM 709 O O . ALA A 1 95 ? 3.321 -15.311 -10.546 1.00 98.12 95 ALA A O 1
ATOM 710 N N . ASP A 1 96 ? 4.538 -14.404 -8.888 1.00 98.12 96 ASP A N 1
ATOM 711 C CA . ASP A 1 96 ? 4.267 -13.005 -9.218 1.00 98.12 96 ASP A CA 1
ATOM 712 C C . ASP A 1 96 ? 5.219 -12.446 -10.284 1.00 98.12 96 ASP A C 1
ATOM 714 O O . ASP A 1 96 ? 5.071 -11.306 -10.709 1.00 98.12 96 ASP A O 1
ATOM 718 N N . VAL A 1 97 ? 6.219 -13.214 -10.729 1.00 98.44 97 VAL A N 1
ATOM 719 C CA . VAL A 1 97 ? 7.197 -12.747 -11.724 1.00 98.44 97 VAL A CA 1
ATOM 720 C C . VAL A 1 97 ? 6.492 -12.379 -13.035 1.00 98.44 97 VAL A C 1
ATOM 722 O O . VAL A 1 97 ? 5.801 -13.203 -13.627 1.00 98.44 97 VAL A O 1
ATOM 725 N N . GLY A 1 98 ? 6.709 -11.148 -13.504 1.00 97.75 98 GLY A N 1
ATOM 726 C CA . GLY A 1 98 ? 6.036 -10.562 -14.670 1.00 97.75 98 GLY A CA 1
ATOM 727 C C . GLY A 1 98 ? 4.733 -9.818 -14.346 1.00 97.75 98 GLY A C 1
ATOM 728 O O . GLY A 1 98 ? 4.174 -9.157 -15.218 1.00 97.75 98 GLY A O 1
ATOM 729 N N . ILE A 1 99 ? 4.254 -9.870 -13.102 1.00 98.19 99 ILE A N 1
ATOM 730 C CA . ILE A 1 99 ? 3.121 -9.062 -12.637 1.00 98.19 99 ILE A CA 1
ATOM 731 C C . ILE A 1 99 ? 3.629 -7.686 -12.199 1.00 98.19 99 ILE A C 1
ATOM 733 O O . ILE A 1 99 ? 4.733 -7.561 -11.671 1.00 98.19 99 ILE A O 1
ATOM 737 N N . SER A 1 100 ? 2.837 -6.631 -12.415 1.00 98.50 100 SER A N 1
ATOM 738 C CA . SER A 1 100 ? 3.145 -5.293 -11.887 1.00 98.50 100 SER A CA 1
ATOM 739 C C . SER A 1 100 ? 3.357 -5.350 -10.372 1.00 98.50 100 SER A C 1
ATOM 741 O O . SER A 1 100 ? 2.541 -5.937 -9.659 1.00 98.50 100 SER A O 1
ATOM 743 N N . LYS A 1 101 ? 4.408 -4.693 -9.864 1.00 98.50 101 LYS A N 1
ATOM 744 C CA . LYS A 1 101 ? 4.660 -4.607 -8.414 1.00 98.50 101 LYS A CA 1
ATOM 745 C C . LYS A 1 101 ? 3.481 -3.965 -7.673 1.00 98.50 101 LYS A C 1
ATOM 747 O O . LYS A 1 101 ? 3.087 -4.448 -6.613 1.00 98.50 101 LYS A O 1
ATOM 752 N N . ALA A 1 102 ? 2.878 -2.929 -8.264 1.00 98.50 102 ALA A N 1
ATOM 753 C CA . ALA A 1 102 ? 1.718 -2.240 -7.701 1.00 98.50 102 ALA A CA 1
ATOM 754 C C . ALA A 1 102 ? 0.491 -3.156 -7.596 1.00 98.50 102 ALA A C 1
ATOM 756 O O . ALA A 1 102 ? -0.156 -3.200 -6.550 1.00 98.50 102 ALA A O 1
ATOM 757 N N . GLN A 1 103 ? 0.201 -3.931 -8.646 1.00 98.44 103 GLN A N 1
ATOM 758 C CA . GLN A 1 103 ? -0.919 -4.880 -8.623 1.00 98.44 103 GLN A CA 1
ATOM 759 C C . GLN A 1 103 ? -0.654 -6.057 -7.676 1.00 98.44 103 GLN A C 1
ATOM 761 O O . GLN A 1 103 ? -1.529 -6.403 -6.889 1.00 98.44 103 GLN A O 1
ATOM 766 N N . CYS A 1 104 ? 0.569 -6.601 -7.673 1.00 98.38 104 CYS A N 1
ATOM 767 C CA . CYS A 1 104 ? 0.986 -7.666 -6.756 1.00 98.38 104 CYS A CA 1
ATOM 768 C C . CYS A 1 104 ? 0.759 -7.270 -5.286 1.00 98.38 104 CYS A C 1
ATOM 770 O O . CYS A 1 104 ? 0.157 -8.022 -4.519 1.00 98.38 104 CYS A O 1
ATOM 772 N N . LEU A 1 105 ? 1.175 -6.060 -4.891 1.00 98.56 105 LEU A N 1
ATOM 773 C CA . LEU A 1 105 ? 0.927 -5.561 -3.537 1.00 98.56 105 LEU A CA 1
ATOM 774 C C . LEU A 1 105 ? -0.561 -5.354 -3.264 1.00 98.56 105 LEU A C 1
ATOM 776 O O . LEU A 1 105 ? -1.023 -5.773 -2.208 1.00 98.56 105 LEU A O 1
ATOM 780 N N . LYS A 1 106 ? -1.319 -4.759 -4.194 1.00 98.62 106 LYS A N 1
ATOM 781 C CA . LYS A 1 106 ? -2.764 -4.550 -4.019 1.00 98.62 106 LYS A CA 1
ATOM 782 C C . LYS A 1 106 ? -3.500 -5.863 -3.752 1.00 98.62 106 LYS A C 1
ATOM 784 O O . LYS A 1 106 ? -4.243 -5.948 -2.777 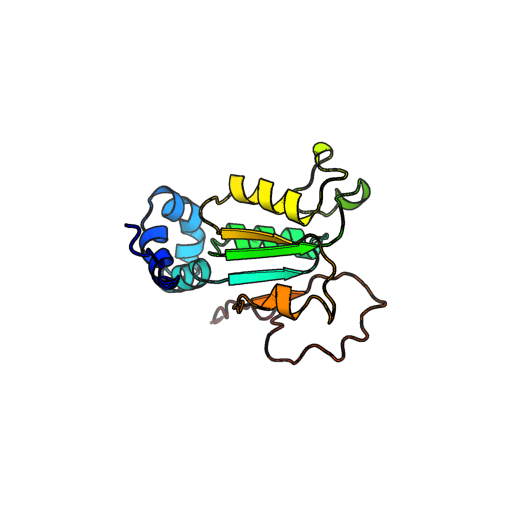1.00 98.62 106 LYS A O 1
ATOM 789 N N . GLU A 1 107 ? -3.275 -6.882 -4.576 1.00 98.06 107 GLU A N 1
ATOM 790 C CA . GLU A 1 107 ? -3.900 -8.198 -4.406 1.00 98.06 107 GLU A CA 1
ATOM 791 C C . GLU A 1 107 ? -3.528 -8.827 -3.059 1.00 98.06 107 GLU A C 1
ATOM 793 O O . GLU A 1 107 ? -4.398 -9.298 -2.324 1.00 98.06 107 GLU A O 1
ATOM 798 N N . HIS A 1 108 ? -2.247 -8.769 -2.684 1.00 98.06 108 HIS A N 1
ATOM 799 C CA . HIS A 1 108 ? -1.789 -9.308 -1.409 1.00 98.06 108 HIS A CA 1
ATOM 800 C C . HIS A 1 108 ? -2.366 -8.543 -0.210 1.00 98.06 108 HIS A C 1
ATOM 802 O O . HIS A 1 108 ? -2.765 -9.144 0.786 1.00 98.06 108 HIS A O 1
ATOM 808 N N . PHE A 1 109 ? -2.446 -7.218 -0.291 1.00 98.56 109 PHE A N 1
ATOM 809 C CA . PHE A 1 109 ? -2.920 -6.371 0.798 1.00 98.56 109 PHE A CA 1
ATOM 810 C C . PHE A 1 109 ? -4.411 -6.549 1.070 1.00 98.56 109 PHE A C 1
ATOM 812 O O . PHE A 1 109 ? -4.800 -6.611 2.234 1.00 98.56 109 PHE A O 1
ATOM 819 N N . LEU A 1 110 ? -5.224 -6.731 0.026 1.00 98.00 110 LEU A N 1
ATOM 820 C CA . LEU A 1 110 ? -6.649 -7.039 0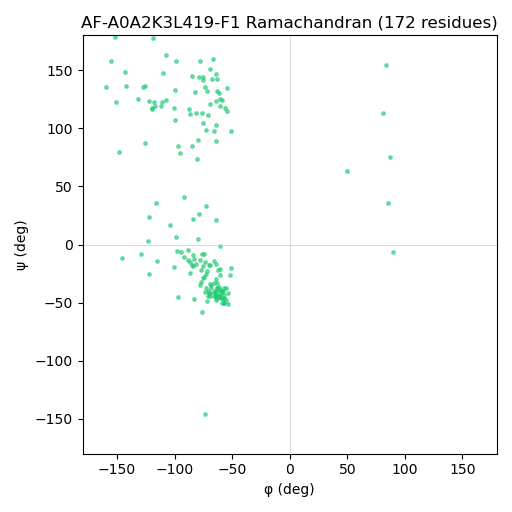.179 1.00 98.00 110 LEU A CA 1
ATOM 821 C C . LEU A 1 110 ? -6.893 -8.372 0.908 1.00 98.00 110 LEU A C 1
ATOM 823 O O . LEU A 1 110 ? -7.949 -8.552 1.503 1.00 98.00 110 LEU A O 1
ATOM 827 N N . SER A 1 111 ? -5.918 -9.290 0.916 1.00 97.31 111 SER A N 1
ATOM 828 C CA . SER A 1 111 ? -5.983 -10.513 1.732 1.00 97.31 111 SER A CA 1
ATOM 829 C C . SER A 1 111 ? -5.580 -10.311 3.202 1.00 97.31 111 SER A C 1
ATOM 831 O O . SER A 1 111 ? -5.876 -11.162 4.037 1.00 97.31 111 SER A O 1
ATOM 833 N N . ILE A 1 112 ? -4.897 -9.206 3.524 1.00 97.44 112 ILE A N 1
ATOM 834 C CA . ILE A 1 112 ? -4.399 -8.890 4.873 1.00 97.44 112 ILE A CA 1
ATOM 835 C C . ILE A 1 112 ? -5.352 -7.954 5.620 1.00 97.44 112 ILE A C 1
ATOM 837 O O . ILE A 1 112 ? -5.576 -8.142 6.815 1.00 97.44 112 ILE A O 1
ATOM 841 N N . PHE A 1 113 ? -5.832 -6.908 4.950 1.00 97.62 113 PHE A N 1
ATOM 842 C CA . PHE A 1 113 ? -6.678 -5.879 5.549 1.00 97.62 113 PHE A CA 1
ATOM 843 C C . PHE A 1 113 ? -7.649 -5.331 4.486 1.00 97.62 113 PHE A C 1
ATOM 845 O O . PHE A 1 113 ? -7.358 -4.307 3.857 1.00 97.62 113 PHE A O 1
ATOM 852 N N . PRO A 1 114 ? -8.751 -6.056 4.204 1.00 96.69 114 PRO A N 1
ATOM 853 C CA . PRO A 1 114 ? -9.701 -5.722 3.137 1.00 96.69 114 PRO A CA 1
ATOM 854 C C . PRO A 1 114 ? -10.471 -4.415 3.369 1.00 96.69 114 PRO A C 1
ATOM 856 O O . PRO A 1 114 ? -11.079 -3.895 2.437 1.00 96.69 114 PRO A O 1
ATOM 859 N N . GLU A 1 115 ? -10.449 -3.877 4.587 1.00 96.12 115 GLU A N 1
ATOM 860 C CA . GLU A 1 115 ? -11.091 -2.616 4.953 1.00 96.12 115 GLU A CA 1
ATOM 861 C C . GLU A 1 115 ? -10.320 -1.389 4.443 1.00 96.12 115 GLU A C 1
ATOM 863 O O . GLU A 1 115 ? -10.892 -0.304 4.339 1.00 96.12 115 GLU A O 1
ATOM 868 N N . CYS A 1 116 ? -9.039 -1.547 4.090 1.00 97.31 116 CYS A N 1
ATOM 869 C CA . CYS A 1 116 ? -8.262 -0.489 3.455 1.00 97.31 116 CYS A CA 1
ATOM 870 C C . CYS A 1 116 ? -8.724 -0.270 2.008 1.00 97.31 116 CYS A C 1
ATOM 872 O O . CYS A 1 116 ? -8.805 -1.207 1.211 1.00 97.31 116 CYS A O 1
ATOM 874 N N . GLN A 1 117 ? -8.947 0.987 1.623 1.00 97.88 117 GLN A N 1
ATOM 875 C CA . GLN A 1 117 ? -9.117 1.348 0.221 1.00 97.88 117 GLN A CA 1
ATOM 876 C C . GLN A 1 117 ? -7.752 1.355 -0.475 1.00 97.88 117 GLN A C 1
ATOM 878 O O . GLN A 1 117 ? -6.916 2.216 -0.207 1.00 97.88 117 GLN A O 1
ATOM 883 N N . ILE A 1 118 ? -7.539 0.428 -1.410 1.00 98.44 118 ILE A N 1
ATOM 884 C CA . ILE A 1 118 ? -6.247 0.269 -2.086 1.00 98.44 118 ILE A CA 1
ATOM 885 C C . ILE A 1 118 ? -6.392 0.473 -3.588 1.00 98.44 118 ILE A C 1
ATOM 887 O O . ILE A 1 118 ? -7.030 -0.319 -4.292 1.00 98.44 118 ILE A O 1
ATOM 891 N N . ASP A 1 119 ? -5.715 1.495 -4.094 1.00 98.31 119 ASP A N 1
ATOM 892 C CA . ASP A 1 119 ? -5.572 1.775 -5.515 1.00 98.31 119 ASP A CA 1
ATOM 893 C C . ASP A 1 119 ? -4.136 1.510 -5.974 1.00 98.31 119 ASP A C 1
ATOM 895 O O . ASP A 1 119 ? -3.178 1.662 -5.219 1.00 98.31 119 ASP A O 1
ATOM 899 N N . ALA A 1 120 ? -3.987 1.071 -7.223 1.00 98.38 120 ALA A N 1
ATOM 900 C CA . ALA A 1 120 ? -2.696 0.747 -7.819 1.00 98.38 120 ALA A CA 1
ATOM 901 C C . ALA A 1 120 ? -2.592 1.405 -9.195 1.00 98.38 120 ALA A C 1
ATOM 903 O O . ALA A 1 120 ? -3.448 1.179 -10.053 1.00 98.38 120 ALA A O 1
ATOM 904 N N . LYS A 1 121 ? -1.538 2.196 -9.406 1.00 98.06 121 LYS A N 1
ATOM 905 C CA . LYS A 1 121 ? -1.233 2.860 -10.676 1.00 98.06 121 LYS A CA 1
ATOM 906 C C . LYS A 1 121 ? 0.097 2.360 -11.221 1.00 98.06 121 LYS A C 1
ATOM 908 O O . LYS A 1 121 ? 1.130 2.451 -10.562 1.00 98.06 121 LYS A O 1
ATOM 913 N N . VAL A 1 122 ? 0.052 1.821 -12.438 1.00 97.75 122 VAL A N 1
ATOM 914 C CA . VAL A 1 122 ? 1.228 1.287 -13.133 1.00 97.75 122 VAL A CA 1
ATOM 915 C C . VAL A 1 122 ? 1.795 2.367 -14.043 1.00 97.75 122 VAL A C 1
ATOM 917 O O . VAL A 1 122 ? 1.505 2.396 -15.236 1.00 97.75 122 VAL A O 1
ATOM 920 N N . MET A 1 123 ? 2.531 3.308 -13.456 1.00 95.25 123 MET A N 1
ATOM 921 C CA . MET A 1 123 ? 3.087 4.455 -14.171 1.00 95.25 123 MET A CA 1
ATOM 922 C C . MET A 1 123 ? 4.328 5.001 -13.471 1.00 95.25 123 MET A C 1
ATOM 924 O O . MET A 1 123 ? 4.542 4.753 -12.283 1.00 95.25 123 MET A O 1
ATOM 928 N N . LEU A 1 124 ? 5.163 5.705 -14.234 1.00 91.75 124 LEU A N 1
ATOM 929 C CA . LEU A 1 124 ? 6.302 6.438 -13.697 1.00 91.75 124 LEU A CA 1
ATOM 930 C C . LEU A 1 124 ? 5.781 7.708 -13.019 1.00 91.75 124 LEU A C 1
ATOM 932 O O . LEU A 1 124 ? 4.814 8.287 -13.502 1.00 91.75 124 LEU A O 1
ATOM 936 N N . TYR A 1 125 ? 6.411 8.122 -11.921 1.00 87.56 125 TYR A N 1
ATOM 937 C CA . TYR A 1 125 ? 6.172 9.440 -11.341 1.00 87.56 125 TYR A CA 1
ATOM 938 C C . TYR A 1 125 ? 7.103 10.459 -12.003 1.00 87.56 125 TYR A C 1
ATOM 940 O O . TYR A 1 125 ? 8.325 10.350 -11.903 1.00 87.56 125 TYR A O 1
ATOM 948 N N . ASP A 1 126 ? 6.511 11.430 -12.687 1.00 86.06 126 ASP A N 1
ATOM 949 C CA . ASP A 1 126 ? 7.173 12.557 -13.337 1.00 86.06 126 ASP A CA 1
ATOM 950 C C . ASP A 1 126 ? 6.226 13.769 -13.404 1.00 86.06 126 ASP A C 1
ATOM 952 O O . ASP A 1 126 ? 5.061 13.698 -13.004 1.00 86.06 126 ASP A O 1
ATOM 956 N N . SER A 1 127 ? 6.702 14.888 -13.950 1.00 85.56 127 SER A N 1
ATOM 957 C CA . SER A 1 127 ? 5.917 16.126 -14.045 1.00 85.56 127 SER A CA 1
ATOM 958 C C . SER A 1 127 ? 4.624 15.995 -14.857 1.00 85.56 127 SER A C 1
ATOM 960 O O . SER A 1 127 ? 3.717 16.805 -14.684 1.00 85.56 127 SER A O 1
ATOM 962 N N . SER A 1 128 ? 4.513 14.997 -15.738 1.00 91.81 128 SER A N 1
ATOM 963 C CA . SER A 1 128 ? 3.309 14.767 -16.542 1.00 91.81 128 SER A CA 1
ATOM 964 C C . SER A 1 128 ? 2.246 13.935 -15.819 1.00 91.81 128 SER A C 1
ATOM 966 O O . SER A 1 128 ? 1.082 13.953 -16.214 1.00 91.81 128 SER A O 1
ATOM 968 N N . THR A 1 129 ? 2.633 13.222 -14.760 1.00 89.62 129 THR A N 1
ATOM 969 C CA . THR A 1 129 ? 1.787 12.276 -14.014 1.00 89.62 129 THR A CA 1
ATOM 970 C C . THR A 1 129 ? 1.528 12.707 -12.570 1.00 89.62 129 THR A C 1
ATOM 972 O O . THR A 1 129 ? 0.608 12.194 -11.932 1.00 89.62 129 THR A O 1
ATOM 975 N N . GLU A 1 130 ? 2.293 13.673 -12.057 1.00 88.06 130 GLU A N 1
ATOM 976 C CA . GLU A 1 130 ? 2.194 14.189 -10.690 1.00 88.06 130 GLU A CA 1
ATOM 977 C C . GLU A 1 130 ? 0.777 14.643 -10.326 1.00 88.06 130 GLU A C 1
ATOM 979 O O . GLU A 1 130 ? 0.230 14.192 -9.318 1.00 88.06 130 GLU A O 1
ATOM 984 N N . GLU A 1 131 ? 0.155 15.480 -11.163 1.00 89.94 131 GLU A N 1
ATOM 985 C CA . GLU A 1 131 ? -1.204 15.979 -10.918 1.00 89.94 131 GLU A CA 1
ATOM 986 C C . GLU A 1 131 ? -2.189 14.815 -10.777 1.00 89.94 131 GLU A C 1
ATOM 988 O O . GLU A 1 131 ? -2.998 14.774 -9.852 1.00 89.94 131 GLU A O 1
ATOM 993 N N . GLU A 1 132 ? -2.080 13.812 -11.647 1.00 91.94 132 GLU A N 1
ATOM 994 C CA . GLU A 1 132 ? -2.929 12.632 -11.597 1.00 91.94 132 GLU A CA 1
ATOM 995 C C . GLU A 1 132 ? -2.705 11.810 -10.308 1.00 91.94 132 GLU A C 1
ATOM 997 O O . GLU A 1 132 ? -3.671 11.307 -9.719 1.00 91.94 132 GLU A O 1
ATOM 1002 N N . ILE A 1 133 ? -1.454 11.636 -9.876 1.00 89.25 133 ILE A N 1
ATOM 1003 C CA . ILE A 1 133 ? -1.085 10.831 -8.701 1.00 89.25 133 ILE A CA 1
ATOM 1004 C C . ILE A 1 133 ? -1.483 11.538 -7.397 1.00 89.25 133 ILE A C 1
ATOM 1006 O O . ILE A 1 133 ? -1.957 10.887 -6.463 1.00 89.25 133 ILE A O 1
ATOM 1010 N N . LEU A 1 134 ? -1.357 12.865 -7.344 1.00 89.75 134 LEU A N 1
ATOM 1011 C CA . LEU A 1 134 ? -1.593 13.674 -6.144 1.00 89.75 134 LEU A CA 1
ATOM 1012 C C . LEU A 1 134 ? -2.983 14.327 -6.089 1.00 89.75 134 LEU A C 1
ATOM 1014 O O . LEU A 1 134 ? -3.356 14.871 -5.048 1.00 89.75 134 LEU A O 1
ATOM 1018 N N . SER A 1 135 ? -3.788 14.212 -7.153 1.00 88.31 135 SER A N 1
ATOM 1019 C CA . SER A 1 135 ? -5.152 14.770 -7.256 1.00 88.31 135 SER A CA 1
ATOM 1020 C C . SER A 1 135 ? -6.085 14.413 -6.091 1.00 88.31 135 SER A C 1
ATOM 1022 O O . SER A 1 135 ? -7.017 15.154 -5.789 1.00 88.31 135 SER A O 1
ATOM 1024 N N . GLY A 1 136 ? -5.842 13.288 -5.414 1.00 83.38 136 GLY A N 1
ATOM 1025 C CA . GLY A 1 136 ? -6.628 12.841 -4.265 1.00 83.38 136 GLY A CA 1
ATOM 1026 C C . GLY A 1 136 ? -6.300 13.528 -2.934 1.00 83.38 136 GLY A C 1
ATOM 1027 O O . GLY A 1 136 ? -6.844 13.095 -1.924 1.00 83.38 136 GLY A O 1
ATOM 1028 N N . HIS A 1 137 ? -5.413 14.531 -2.916 1.00 87.50 137 HIS A N 1
ATOM 1029 C CA . HIS A 1 137 ? -4.952 15.245 -1.716 1.00 87.50 137 HIS A CA 1
ATOM 1030 C C . HIS A 1 137 ? -4.505 14.306 -0.580 1.00 87.50 137 HIS A C 1
ATOM 1032 O O . HIS A 1 137 ? -5.139 14.275 0.477 1.00 87.50 137 HIS A O 1
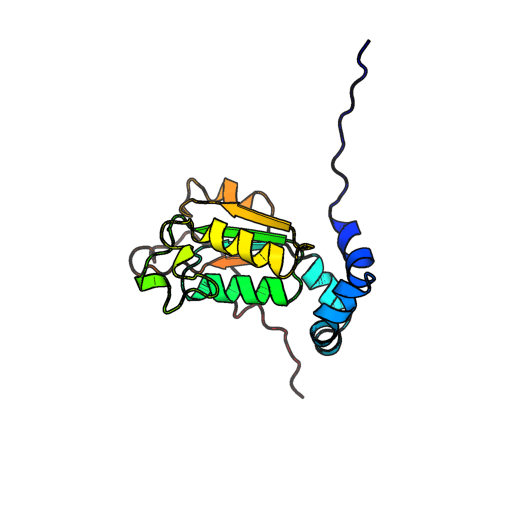ATOM 1038 N N . PRO A 1 138 ? -3.446 13.506 -0.789 1.00 88.00 138 PRO A N 1
ATOM 1039 C CA . PRO A 1 138 ? -2.959 12.606 0.247 1.00 88.00 138 PRO A CA 1
ATOM 1040 C C . PRO A 1 138 ? -2.433 13.358 1.468 1.00 88.00 138 PRO A C 1
ATOM 1042 O O . PRO A 1 138 ? -1.834 14.425 1.344 1.00 88.00 138 PRO A O 1
ATOM 1045 N N . ASP A 1 139 ? -2.614 12.762 2.646 1.00 89.06 139 ASP A N 1
ATOM 1046 C CA . ASP A 1 139 ? -2.049 13.277 3.894 1.00 89.06 139 ASP A CA 1
ATOM 1047 C C . ASP A 1 139 ? -0.521 13.128 3.903 1.00 89.06 139 ASP A C 1
ATOM 1049 O O . ASP A 1 139 ? 0.190 13.968 4.457 1.00 89.06 139 ASP A O 1
ATOM 1053 N N . PHE A 1 140 ? -0.014 12.059 3.274 1.00 91.81 140 PHE A N 1
ATOM 1054 C CA . PHE A 1 140 ? 1.418 11.808 3.125 1.00 91.81 140 PHE A CA 1
ATOM 1055 C C . PHE A 1 140 ? 1.755 11.185 1.769 1.00 91.81 140 PHE A C 1
ATOM 1057 O O . PHE A 1 140 ? 1.002 10.373 1.225 1.00 91.81 140 PHE A O 1
ATOM 1064 N N . VAL A 1 141 ? 2.946 11.510 1.269 1.00 90.31 141 VAL A N 1
ATOM 1065 C CA . VAL A 1 141 ? 3.556 10.879 0.096 1.00 90.31 141 VAL A CA 1
ATOM 1066 C C . VAL A 1 141 ? 4.906 10.305 0.508 1.00 90.31 141 VAL A C 1
ATOM 1068 O O . VAL A 1 141 ? 5.762 11.029 1.012 1.00 90.31 141 VAL A O 1
ATOM 1071 N N . LEU A 1 142 ? 5.093 9.004 0.301 1.00 91.44 142 LEU A N 1
ATOM 1072 C CA . LEU A 1 142 ? 6.367 8.322 0.500 1.00 91.44 142 LEU A CA 1
ATOM 1073 C C . LEU A 1 142 ? 7.050 8.148 -0.853 1.00 91.44 142 LEU A C 1
ATOM 1075 O O . LEU A 1 142 ? 6.658 7.284 -1.638 1.00 91.44 142 LEU A O 1
ATOM 1079 N N . ASP A 1 143 ? 8.098 8.930 -1.091 1.00 89.31 143 ASP A N 1
ATOM 1080 C CA . ASP A 1 143 ? 9.009 8.714 -2.212 1.00 89.31 143 ASP A CA 1
ATOM 1081 C C . ASP A 1 143 ? 10.029 7.622 -1.860 1.00 89.31 143 ASP A C 1
ATOM 1083 O O . ASP A 1 143 ? 10.849 7.761 -0.950 1.00 89.31 143 ASP A O 1
ATOM 1087 N N . CYS A 1 144 ? 9.926 6.498 -2.561 1.00 90.88 144 CYS A N 1
ATOM 1088 C CA . CYS A 1 144 ? 10.797 5.335 -2.450 1.00 90.88 144 CYS A CA 1
ATOM 1089 C C . CYS A 1 144 ? 11.451 4.993 -3.802 1.00 90.88 144 CYS A C 1
ATOM 1091 O O . CYS A 1 144 ? 11.820 3.833 -4.024 1.00 90.88 144 CYS A O 1
ATOM 1093 N N . ILE A 1 145 ? 11.577 5.966 -4.715 1.00 84.12 145 ILE A N 1
ATOM 1094 C CA . ILE A 1 145 ? 12.249 5.778 -6.003 1.00 84.12 145 ILE A CA 1
ATOM 1095 C C . ILE A 1 145 ? 13.750 5.590 -5.764 1.00 84.12 145 ILE A C 1
ATOM 1097 O O . ILE A 1 145 ? 14.442 6.440 -5.205 1.00 84.12 145 ILE A O 1
ATOM 1101 N N . ASP A 1 146 ? 14.268 4.451 -6.212 1.00 71.06 146 ASP A N 1
ATOM 1102 C CA . ASP A 1 146 ? 15.683 4.104 -6.105 1.00 71.06 146 ASP A CA 1
ATOM 1103 C C . ASP A 1 146 ? 16.368 4.438 -7.431 1.00 71.06 146 ASP A C 1
ATOM 1105 O O . ASP A 1 146 ? 16.445 3.601 -8.330 1.00 71.06 146 ASP A O 1
ATOM 1109 N N . ASN A 1 147 ? 16.780 5.694 -7.608 1.00 56.69 147 ASN A N 1
ATOM 1110 C CA . ASN A 1 147 ? 17.567 6.068 -8.776 1.00 56.69 147 ASN A CA 1
ATOM 1111 C C . ASN A 1 147 ? 18.504 7.244 -8.458 1.00 56.69 147 ASN A C 1
ATOM 1113 O O . ASN A 1 147 ? 18.086 8.313 -8.014 1.00 56.69 147 ASN A O 1
ATOM 1117 N N . ILE A 1 148 ? 19.802 7.022 -8.668 1.00 47.25 148 ILE A N 1
ATOM 1118 C CA . ILE A 1 148 ? 20.869 8.006 -8.426 1.00 47.25 148 ILE A CA 1
ATOM 1119 C C . ILE A 1 148 ? 20.916 9.055 -9.555 1.00 47.25 148 ILE A C 1
ATOM 1121 O O . ILE A 1 148 ? 21.347 10.176 -9.306 1.00 47.25 148 ILE A O 1
ATOM 1125 N N . ASP A 1 149 ? 20.378 8.743 -10.740 1.00 43.94 149 ASP A N 1
ATOM 1126 C CA . ASP A 1 149 ? 20.395 9.631 -11.916 1.00 43.94 149 ASP A CA 1
ATOM 1127 C C . ASP A 1 149 ? 19.160 10.547 -12.043 1.00 43.94 149 ASP A C 1
ATOM 1129 O O . ASP A 1 149 ? 19.168 11.477 -12.841 1.00 43.94 149 ASP A O 1
ATOM 1133 N N . THR A 1 150 ? 18.103 10.338 -11.248 1.00 40.59 150 THR A N 1
ATOM 1134 C CA . THR A 1 150 ? 16.959 11.275 -11.142 1.00 40.59 150 THR A CA 1
ATOM 1135 C C . THR A 1 150 ? 16.995 12.102 -9.859 1.00 40.59 150 THR A C 1
ATOM 1137 O O . THR A 1 150 ? 16.004 12.724 -9.501 1.00 40.59 150 THR A O 1
ATOM 1140 N N . LYS A 1 151 ? 18.146 12.175 -9.179 1.00 38.56 151 LYS A N 1
ATOM 1141 C CA . LYS A 1 151 ? 18.381 13.116 -8.070 1.00 38.56 151 LYS A CA 1
ATOM 1142 C C . LYS A 1 151 ? 18.688 14.550 -8.529 1.00 38.56 151 LYS A C 1
ATOM 1144 O O . LYS A 1 151 ? 19.265 15.313 -7.767 1.00 38.56 151 LYS A O 1
ATOM 1149 N N . ASP A 1 152 ? 18.217 14.943 -9.708 1.00 36.28 152 ASP A N 1
ATOM 1150 C CA . ASP A 1 152 ? 18.015 16.352 -10.070 1.00 36.28 152 ASP A CA 1
ATOM 1151 C C . ASP A 1 152 ? 16.574 16.788 -9.721 1.00 36.28 152 ASP A C 1
ATOM 1153 O O . ASP A 1 152 ? 15.894 17.478 -10.478 1.00 36.28 152 ASP A O 1
ATOM 1157 N N . LEU A 1 153 ? 16.073 16.346 -8.561 1.00 42.31 153 LEU A N 1
ATOM 1158 C CA . LEU A 1 153 ? 14.770 16.734 -8.018 1.00 42.31 153 LEU A CA 1
ATOM 1159 C C . LEU A 1 153 ? 14.879 18.097 -7.326 1.00 42.31 153 LEU A C 1
ATOM 1161 O O . LEU A 1 153 ? 14.816 18.203 -6.105 1.00 42.31 153 LEU A O 1
ATOM 1165 N N . ASP A 1 154 ? 14.986 19.151 -8.130 1.00 38.56 154 ASP A N 1
ATOM 1166 C CA . ASP A 1 154 ? 14.743 20.538 -7.706 1.00 38.56 154 ASP A CA 1
ATOM 1167 C C . ASP A 1 154 ? 13.233 20.881 -7.775 1.00 38.56 154 ASP A C 1
ATOM 1169 O O . ASP A 1 154 ? 12.840 22.033 -7.950 1.00 38.56 154 ASP A O 1
ATOM 1173 N N . HIS A 1 155 ? 12.352 19.869 -7.734 1.00 39.56 155 HIS A N 1
ATOM 1174 C CA . HIS A 1 155 ? 10.900 20.004 -7.965 1.00 39.56 155 HIS A CA 1
ATOM 1175 C C . HIS A 1 155 ? 10.023 19.494 -6.813 1.00 39.56 155 HIS A C 1
ATOM 1177 O O . HIS A 1 155 ? 8.802 19.572 -6.888 1.00 39.56 155 HIS A O 1
ATOM 1183 N N . ALA A 1 156 ? 10.620 19.038 -5.712 1.00 41.16 156 ALA A N 1
ATOM 1184 C CA . ALA A 1 156 ? 9.880 18.780 -4.485 1.00 41.16 156 ALA A CA 1
ATOM 1185 C C . ALA A 1 156 ? 9.643 20.105 -3.746 1.00 41.16 156 ALA A C 1
ATOM 1187 O O . ALA A 1 156 ? 10.456 20.523 -2.920 1.00 41.16 156 ALA A O 1
ATOM 1188 N N . ASP A 1 157 ? 8.533 20.782 -4.041 1.00 36.56 157 ASP A N 1
ATOM 1189 C CA . ASP A 1 157 ? 8.042 21.845 -3.168 1.00 36.56 157 ASP A CA 1
ATOM 1190 C C . ASP A 1 157 ? 7.849 21.231 -1.765 1.00 36.56 157 ASP A C 1
ATOM 1192 O O . ASP A 1 157 ? 7.098 20.269 -1.581 1.00 36.56 157 ASP A O 1
ATOM 1196 N N . ASN A 1 158 ? 8.608 21.735 -0.787 1.00 36.88 158 ASN A N 1
ATOM 1197 C CA . 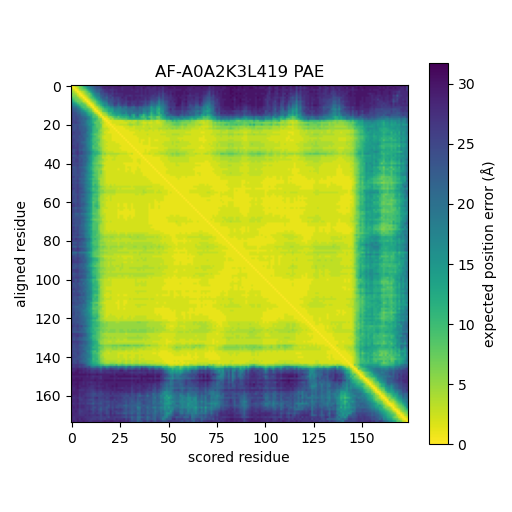ASN A 1 158 ? 8.870 21.164 0.549 1.00 36.88 158 ASN A CA 1
ATOM 1198 C C . ASN A 1 158 ? 7.629 21.052 1.471 1.00 36.88 158 ASN A C 1
ATOM 1200 O O . ASN A 1 158 ? 7.755 21.000 2.695 1.00 36.88 158 ASN A O 1
ATOM 1204 N N . SER A 1 159 ? 6.415 21.050 0.922 1.00 34.75 159 SER A N 1
ATOM 1205 C CA . SER A 1 159 ? 5.166 21.031 1.683 1.00 34.75 159 SER A CA 1
ATOM 1206 C C . SER A 1 159 ? 4.495 19.653 1.777 1.00 34.75 159 SER A C 1
ATOM 1208 O O . SER A 1 159 ? 3.716 19.454 2.710 1.00 34.75 159 SER A O 1
ATOM 1210 N N . VAL A 1 160 ? 4.810 18.691 0.892 1.00 42.78 160 VAL A N 1
ATOM 1211 C CA . VAL A 1 160 ? 4.050 17.418 0.787 1.00 42.78 160 VAL A CA 1
ATOM 1212 C C . VAL A 1 160 ? 4.895 16.149 0.998 1.00 42.78 160 VAL A C 1
ATOM 1214 O O . VAL A 1 160 ? 4.377 15.127 1.453 1.00 42.78 160 VAL A O 1
ATOM 1217 N N . LEU A 1 161 ? 6.207 16.196 0.747 1.00 38.41 161 LEU A N 1
ATOM 1218 C CA . LEU A 1 161 ? 7.101 15.041 0.909 1.00 38.41 161 LEU A CA 1
ATOM 1219 C C . LEU A 1 161 ? 7.582 14.908 2.357 1.00 38.41 161 LEU A C 1
ATOM 1221 O O . LEU A 1 161 ? 8.654 15.374 2.734 1.00 38.41 161 LEU A O 1
ATOM 1225 N N . ARG A 1 162 ? 6.771 14.248 3.183 1.00 44.03 162 ARG A N 1
ATOM 1226 C CA . ARG A 1 162 ? 7.186 13.795 4.513 1.00 44.03 162 ARG A CA 1
ATOM 1227 C C . ARG A 1 162 ? 7.845 12.428 4.388 1.00 44.03 162 ARG A C 1
ATOM 1229 O O . ARG A 1 162 ? 7.199 11.439 4.053 1.00 44.03 162 ARG A O 1
ATOM 1236 N N . THR A 1 163 ? 9.148 12.375 4.651 1.00 35.59 163 THR A N 1
ATOM 1237 C CA . THR A 1 163 ? 9.921 11.120 4.619 1.00 35.59 163 THR A CA 1
ATOM 1238 C C . THR A 1 163 ? 9.440 10.209 5.760 1.00 35.59 163 THR A C 1
ATOM 1240 O O . THR A 1 163 ? 8.899 10.708 6.742 1.00 35.59 163 THR A O 1
ATOM 1243 N N . MET A 1 164 ? 9.671 8.888 5.727 1.00 36.25 164 MET A N 1
ATOM 1244 C CA . MET A 1 164 ? 9.363 7.998 6.874 1.00 36.25 164 MET A CA 1
ATOM 1245 C C . MET A 1 164 ? 9.943 8.494 8.222 1.00 36.25 164 MET A C 1
ATOM 1247 O O . MET A 1 164 ? 9.446 8.105 9.274 1.00 36.25 164 MET A O 1
ATOM 1251 N N . ALA A 1 165 ? 10.952 9.374 8.207 1.00 31.78 165 ALA A N 1
ATOM 1252 C CA . ALA A 1 165 ? 11.469 10.069 9.389 1.00 31.78 165 ALA A CA 1
ATOM 1253 C C . AL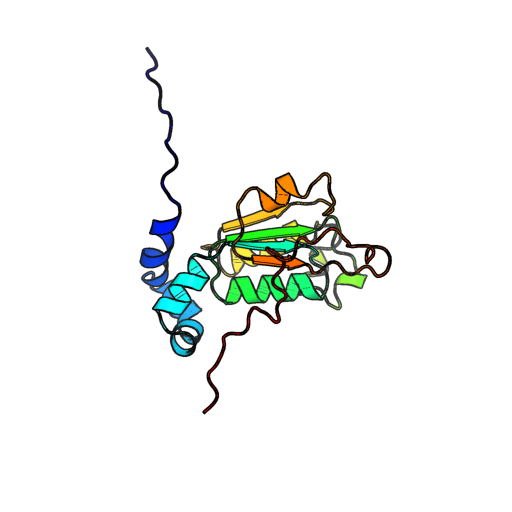A A 1 165 ? 10.451 11.031 10.051 1.00 31.78 165 ALA A C 1
ATOM 1255 O O . ALA A 1 165 ? 10.466 11.192 11.271 1.00 31.78 165 ALA A O 1
ATOM 1256 N N . ASP A 1 166 ? 9.533 11.616 9.276 1.00 36.22 166 ASP A N 1
ATOM 1257 C CA . ASP A 1 166 ? 8.440 12.474 9.755 1.00 36.22 166 ASP A CA 1
ATOM 1258 C C . ASP A 1 166 ? 7.225 11.671 10.236 1.00 36.22 166 ASP A C 1
ATOM 1260 O O . ASP A 1 166 ? 6.392 12.198 10.973 1.00 36.22 166 ASP A O 1
ATOM 1264 N N . PHE A 1 167 ? 7.179 10.364 9.937 1.00 37.69 167 PHE A N 1
ATOM 1265 C CA . PHE A 1 167 ? 6.415 9.364 10.698 1.00 37.69 167 PHE A CA 1
ATOM 1266 C C . PHE A 1 167 ? 7.090 9.076 12.053 1.00 37.69 167 PHE A C 1
ATOM 1268 O O . PHE A 1 167 ? 7.030 7.977 12.604 1.00 37.69 167 PHE A O 1
ATOM 1275 N N . SER A 1 168 ? 7.728 10.089 12.637 1.00 29.83 168 SER A N 1
ATOM 1276 C CA . SER A 1 168 ? 7.974 10.114 14.062 1.00 29.83 168 SER A CA 1
ATOM 1277 C C . SER A 1 168 ? 6.614 10.225 14.738 1.00 29.83 168 SER A C 1
ATOM 1279 O O . SER A 1 168 ? 6.049 11.303 14.914 1.00 29.83 168 SER A O 1
ATOM 1281 N N . VAL A 1 169 ? 6.096 9.079 15.175 1.00 30.78 169 VAL A N 1
ATOM 1282 C CA . VAL A 1 169 ? 5.420 9.027 16.466 1.00 30.78 169 VAL A CA 1
ATOM 1283 C C . VAL A 1 169 ? 6.413 9.674 17.422 1.00 30.78 169 VAL A C 1
ATOM 1285 O O . VAL A 1 169 ? 7.403 9.052 17.803 1.00 30.78 169 VAL A O 1
ATOM 1288 N N . THR A 1 170 ? 6.238 10.961 17.716 1.00 24.98 170 THR A N 1
ATOM 1289 C CA . THR A 1 170 ? 7.010 11.629 18.755 1.00 24.98 170 THR A CA 1
ATOM 1290 C C . THR A 1 170 ? 6.616 10.940 20.051 1.00 24.98 170 THR A C 1
ATOM 1292 O O . THR A 1 170 ? 5.636 11.311 20.687 1.00 24.98 170 THR A O 1
ATOM 1295 N N . ILE A 1 171 ? 7.326 9.870 20.402 1.00 25.75 171 ILE A N 1
ATOM 1296 C CA . ILE A 1 171 ? 7.282 9.271 21.725 1.00 25.75 171 ILE A CA 1
ATOM 1297 C C . ILE A 1 171 ? 8.005 10.288 22.608 1.00 25.75 171 ILE A C 1
ATOM 1299 O O . ILE A 1 171 ? 9.211 10.478 22.425 1.00 25.75 171 ILE A O 1
ATOM 1303 N N . PRO A 1 172 ? 7.331 10.991 23.534 1.00 22.48 172 PRO A N 1
ATOM 1304 C CA . PRO A 1 172 ? 8.061 11.738 24.537 1.00 22.48 172 PRO A CA 1
ATOM 1305 C C . PRO A 1 172 ? 8.826 10.722 25.392 1.00 22.48 172 PRO A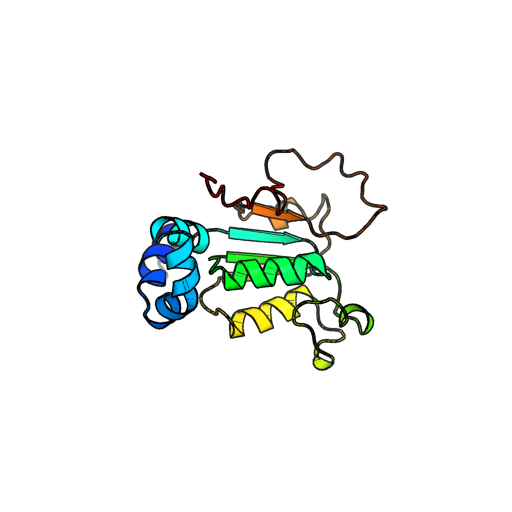 C 1
ATOM 1307 O O . PRO A 1 172 ? 8.243 10.044 26.238 1.00 22.48 172 PRO A O 1
ATOM 1310 N N . CYS A 1 173 ? 10.135 10.596 25.161 1.00 22.70 173 CYS A N 1
ATOM 1311 C CA . CYS A 1 173 ? 11.031 10.021 26.155 1.00 22.70 173 CYS A CA 1
ATOM 1312 C C . CYS A 1 173 ? 10.950 10.905 27.402 1.00 22.70 173 CYS A C 1
ATOM 1314 O O . CYS A 1 173 ? 11.256 12.098 27.344 1.00 22.70 173 CYS A O 1
ATOM 1316 N N . ARG A 1 174 ? 10.520 10.320 28.519 1.00 30.66 174 ARG A N 1
ATOM 1317 C CA . ARG A 1 174 ? 11.016 10.760 29.822 1.00 30.66 174 ARG A CA 1
ATOM 1318 C C . ARG A 1 174 ? 12.421 10.221 30.020 1.00 30.66 174 ARG A C 1
ATOM 1320 O O . ARG A 1 174 ? 12.656 9.073 29.584 1.00 30.66 174 ARG A O 1
#

Radius of gyration: 17.78 Å; Cα contacts (8 Å, |Δi|>4): 248; chains: 1; bounding box: 61×39×48 Å

Mean predicted aligned error: 9.96 Å

Organism: Trifolium pratense (NCBI:txid57577)

pLDDT: mean 79.77, std 25.72, range [22.48, 98.62]

Solvent-accessible surface area (backbone atoms only — not comparable to full-atom values): 10260 Å² total; per-residue (Å²): 138,84,81,85,82,80,82,72,87,73,75,83,79,68,59,34,70,62,48,59,66,36,69,68,55,32,61,76,40,40,71,55,31,73,72,61,33,62,74,50,42,39,50,42,26,61,34,34,36,36,39,34,25,50,45,51,62,25,31,40,50,53,52,49,46,50,75,68,45,33,26,30,40,38,31,30,18,61,51,53,33,44,82,83,43,53,83,46,31,64,82,59,53,85,86,41,52,74,38,43,38,21,53,54,50,46,61,55,42,51,76,74,46,63,84,36,47,73,47,60,41,80,41,70,88,45,91,90,37,43,63,74,73,50,68,80,66,53,78,34,33,40,84,36,70,88,56,85,87,66,71,78,66,89,73,73,67,92,82,54,75,50,50,78,74,67,68,52,76,80,70,82,79,128

Nearest PDB structures (foldseek):
  4d79-assembly1_A  TM=9.650E-01  e=1.676E-12  Escherichia coli K-12
  4d7a-assembly1_B  TM=9.692E-01  e=2.165E-12  Escherichia coli K-12
  4rdi-assembly2_D  TM=9.686E-01  e=3.179E-12  Escherichia coli
  4yed-assembly1_A  TM=9.702E-01  e=3.851E-12  Escherichia coli K-12
  4rdh-assembly2_D  TM=9.711E-01  e=2.168E-11  Escherichia coli

Foldseek 3Di:
DDDDDDPDDDDLLVLLPVQCVPPVSVVLQVVLCVVQPPVRLSVLLSFAEEEADQAQPSQVVVVVSLSSNHAEYEYEEQDFDDPVRVVRGDQDDPVRGPPRSQVSSVVVSCVVHVNHHYHYDNDHDDPVCVCVRCVVPGPAYEYPDPDPVPVVCPPPPPPHHDYVVNVPPVPPDD